Protein AF-A0A5R8ZWA9-F1 (afdb_monomer)

Organism: NCBI:txid1804988

Mean predicted aligned error: 3.61 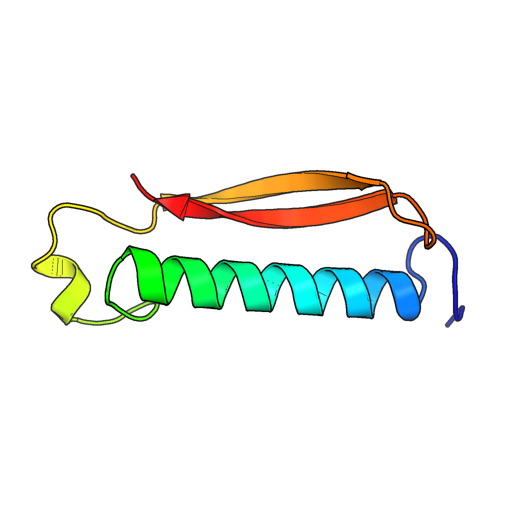Å

Secondary structure (DSSP, 8-state):
--SSSTT-HHHHHHHHHHHHHHHHHHHHHHTS-TT-GGGGGSS--EEEEEEEEEEETTEEEEEEEEEE-

InterPro domains:
  IPR001207 Transposase, mutator type [PF00872] (4-69)
  IPR001207 Transposase, mutator type [PTHR33217] (2-69)

Solvent-accessible surface area (backbone atoms only — not comparable to full-atom values): 4187 Å² total; per-residue (Å²): 136,47,65,58,49,91,94,7,53,50,45,50,53,52,40,52,52,51,40,52,50,48,52,51,49,51,25,64,74,71,71,47,58,91,90,42,77,69,51,78,79,49,97,62,45,82,58,62,62,46,83,45,76,42,85,50,98,60,41,78,41,74,37,63,45,69,41,64,107

Radius of gyration: 14.73 Å; Cα contacts (8 Å, |Δi|>4): 88; chains: 1; bounding box: 35×24×32 Å

Foldseek 3Di:
DACFDDVHPVLVVVQVVVQVVLQVVVCVVQVHHVPDPCQVVGPKAWDFWDWDWDQDPRGTHIHTHTDMD

Sequence (69 aa):
MELTGDGGLVPALIKETLERGLAAEMTSHLGYAKDDREAKATKNSRNGSYAKTVASEAGEIEISVPRDR

Nearest PDB structures (foldseek):
  6xg8-assembly1_A  TM=9.639E-01  e=8.883E-05  Acetivibrio thermocellus ATCC 27405
  4v47-assembly1_BG  TM=3.571E-01  e=5.434E+00  Escherichia coli
  6o7x-assembly1_M  TM=3.432E-01  e=5.087E+00  Saccharomyces cerevisiae S288C

pLDDT: mean 93.84, std 6.0, range [62.03, 98.56]

Structure (mmCIF, N/CA/C/O backbone):
data_AF-A0A5R8ZWA9-F1
#
_entry.id   AF-A0A5R8ZWA9-F1
#
loop_
_atom_site.group_PDB
_atom_site.id
_atom_site.type_symbol
_atom_site.label_atom_id
_atom_site.label_alt_id
_atom_site.label_comp_id
_atom_site.label_asym_id
_atom_site.label_entity_id
_atom_site.label_seq_id
_atom_site.pdbx_PDB_ins_code
_atom_site.Cartn_x
_atom_site.Cartn_y
_atom_site.Cartn_z
_atom_site.occupancy
_atom_site.B_iso_or_equiv
_atom_site.auth_seq_id
_atom_site.auth_comp_id
_atom_site.auth_asym_id
_atom_site.auth_atom_id
_atom_site.pdbx_PDB_model_num
ATOM 1 N N . MET A 1 1 ? -10.172 -15.189 16.805 1.00 62.03 1 MET A N 1
ATOM 2 C CA . MET A 1 1 ? -10.011 -14.230 15.696 1.00 62.03 1 MET A CA 1
ATOM 3 C C . MET A 1 1 ? -11.360 -13.571 15.514 1.00 62.03 1 MET A C 1
ATOM 5 O O . MET A 1 1 ? -12.333 -14.288 15.312 1.00 62.03 1 MET A O 1
ATOM 9 N N . GLU A 1 2 ? -11.436 -12.262 15.723 1.00 82.50 2 GLU A N 1
ATOM 10 C CA . GLU A 1 2 ? -12.680 -11.505 15.575 1.00 82.50 2 GLU A CA 1
ATOM 11 C C . GLU A 1 2 ? -12.897 -11.160 14.097 1.00 82.50 2 GLU A C 1
ATOM 13 O O . GLU A 1 2 ? -11.933 -10.998 13.342 1.00 82.50 2 GLU A O 1
ATOM 18 N N . LEU A 1 3 ? -14.155 -11.118 13.652 1.00 86.31 3 LEU A N 1
ATOM 19 C CA . LEU A 1 3 ? -14.465 -10.812 12.254 1.00 86.31 3 LEU A CA 1
ATOM 20 C C . LEU A 1 3 ? -14.228 -9.323 11.953 1.00 86.31 3 LEU A C 1
ATOM 22 O O . LEU A 1 3 ? -13.670 -8.984 10.912 1.00 86.31 3 LEU A O 1
ATOM 26 N N . THR A 1 4 ? -14.613 -8.457 12.887 1.00 85.88 4 THR A N 1
ATOM 27 C CA . THR A 1 4 ? -14.512 -6.990 12.836 1.00 85.88 4 THR A CA 1
ATOM 28 C C . THR A 1 4 ? -13.759 -6.466 14.063 1.00 85.88 4 THR A C 1
A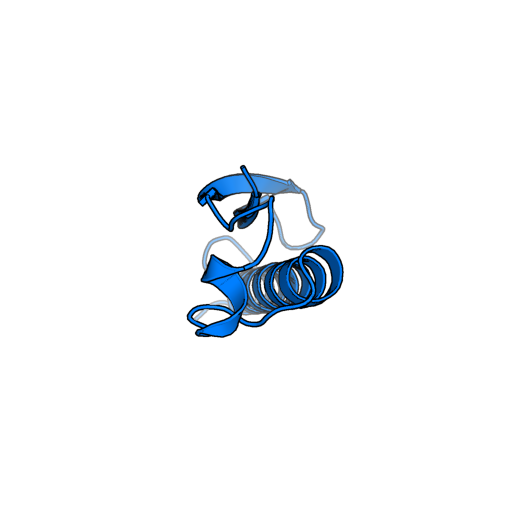TOM 30 O O . THR A 1 4 ? -13.427 -7.253 14.943 1.00 85.88 4 THR A O 1
ATOM 33 N N . GLY A 1 5 ? -13.518 -5.154 14.141 1.00 81.44 5 GLY A N 1
ATOM 34 C CA . GLY A 1 5 ? -12.792 -4.537 15.258 1.00 81.44 5 GLY A CA 1
ATOM 35 C C . GLY A 1 5 ? -11.277 -4.512 15.047 1.00 81.44 5 GLY A C 1
ATOM 36 O O . GLY A 1 5 ? -10.769 -5.077 14.078 1.00 81.44 5 GLY A O 1
ATOM 37 N N . ASP A 1 6 ? -10.559 -3.817 15.932 1.00 81.25 6 ASP A N 1
ATOM 38 C CA . ASP A 1 6 ? -9.106 -3.656 15.818 1.00 81.25 6 ASP A CA 1
ATOM 39 C C . ASP A 1 6 ? -8.389 -5.018 15.837 1.00 81.25 6 ASP A C 1
ATOM 41 O O . ASP A 1 6 ? -8.680 -5.890 16.657 1.00 81.25 6 ASP A O 1
ATOM 45 N N . GLY A 1 7 ? -7.493 -5.236 14.874 1.00 80.88 7 GLY A N 1
ATOM 46 C CA . GLY A 1 7 ? -6.852 -6.537 14.649 1.00 80.88 7 GLY A CA 1
ATOM 47 C C . GLY A 1 7 ? -7.777 -7.655 14.129 1.00 80.88 7 GLY A C 1
ATOM 48 O O . GLY A 1 7 ? -7.363 -8.817 14.093 1.00 80.88 7 GLY A O 1
ATOM 49 N N . GLY A 1 8 ? -9.012 -7.339 13.725 1.00 90.94 8 GLY A N 1
ATOM 50 C CA . GLY A 1 8 ? -9.968 -8.282 13.143 1.00 90.94 8 GLY A CA 1
ATOM 51 C C . GLY A 1 8 ? -9.644 -8.694 11.700 1.00 90.94 8 GLY A C 1
ATOM 52 O O . GLY A 1 8 ? -8.850 -8.061 10.998 1.00 90.94 8 GLY A O 1
ATOM 53 N N . LEU A 1 9 ? -10.298 -9.758 11.224 1.00 94.88 9 LEU A N 1
ATOM 54 C CA . LEU A 1 9 ? -10.071 -10.305 9.879 1.00 94.88 9 LEU A CA 1
ATOM 55 C C . LEU A 1 9 ? -10.417 -9.307 8.762 1.00 94.88 9 LEU A C 1
ATOM 57 O O . LEU A 1 9 ? -9.666 -9.187 7.795 1.00 94.88 9 LEU A O 1
ATOM 61 N N . VAL A 1 10 ? -11.545 -8.598 8.873 1.00 94.94 10 VAL A N 1
ATOM 62 C CA . VAL A 1 10 ? -11.992 -7.649 7.841 1.00 94.94 10 VAL A CA 1
ATOM 63 C C . VAL A 1 10 ? -11.015 -6.471 7.689 1.00 9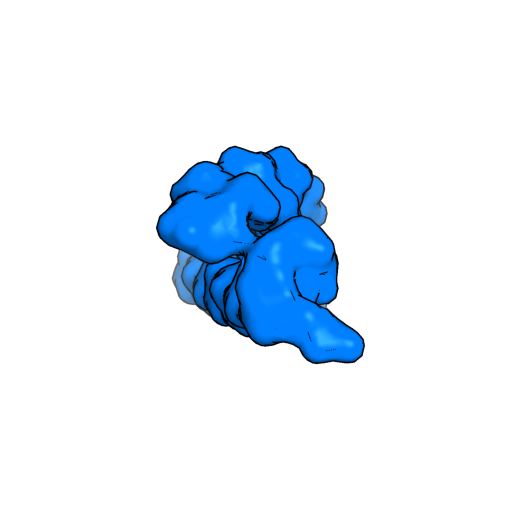4.94 10 VAL A C 1
ATOM 65 O O . VAL A 1 10 ? -10.560 -6.250 6.564 1.00 94.94 10 VAL A O 1
ATOM 68 N N . PRO A 1 11 ? -10.602 -5.759 8.759 1.00 94.50 11 PRO A N 1
ATOM 69 C CA . PRO A 1 11 ? -9.553 -4.740 8.661 1.00 94.50 11 PRO A CA 1
ATOM 70 C C . PRO A 1 11 ? -8.239 -5.257 8.071 1.00 94.50 11 PRO A C 1
ATOM 72 O O . PRO A 1 11 ? -7.630 -4.572 7.250 1.00 94.50 11 PRO A O 1
ATOM 75 N N . ALA A 1 12 ? -7.826 -6.483 8.417 1.00 95.25 12 ALA A N 1
ATOM 76 C CA . ALA A 1 12 ? -6.622 -7.095 7.857 1.00 95.25 12 ALA A CA 1
ATOM 77 C C . ALA A 1 12 ? -6.740 -7.345 6.342 1.00 95.25 12 ALA A C 1
ATOM 79 O O . ALA A 1 12 ? -5.802 -7.065 5.596 1.00 95.25 12 ALA A O 1
ATOM 80 N N . LEU A 1 13 ? -7.898 -7.817 5.866 1.00 96.69 13 LEU A N 1
ATOM 81 C CA . LEU A 1 13 ? -8.162 -8.001 4.434 1.00 96.69 13 LEU A CA 1
ATOM 82 C C . LEU A 1 13 ? -8.180 -6.670 3.674 1.00 96.69 13 LEU A C 1
ATOM 84 O O . LEU A 1 13 ? -7.629 -6.590 2.574 1.00 96.69 13 LEU A O 1
ATOM 88 N N . ILE A 1 14 ? -8.784 -5.626 4.249 1.00 96.31 14 ILE A N 1
ATOM 89 C CA . ILE A 1 14 ? -8.803 -4.284 3.650 1.00 96.31 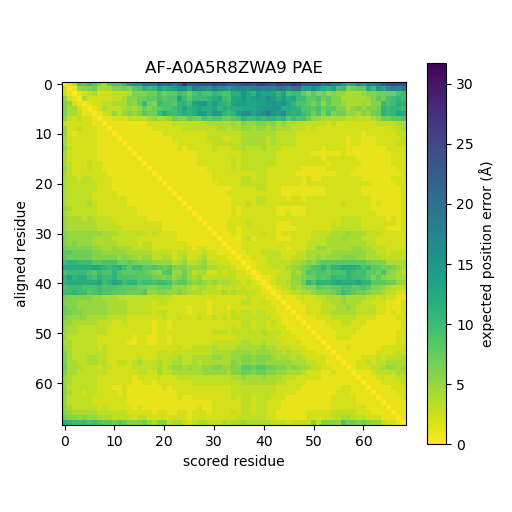14 ILE A CA 1
ATOM 90 C C . ILE A 1 14 ? -7.378 -3.728 3.569 1.00 96.31 14 ILE A C 1
ATOM 92 O O . ILE A 1 14 ? -6.966 -3.293 2.495 1.00 96.31 14 ILE A O 1
ATOM 96 N N . LYS A 1 15 ? -6.610 -3.804 4.666 1.00 97.25 15 LYS A N 1
ATOM 97 C CA . LYS A 1 15 ? -5.195 -3.410 4.712 1.00 97.25 15 LYS A CA 1
ATOM 98 C C . LYS A 1 15 ? -4.394 -4.081 3.601 1.00 97.25 15 LYS A C 1
ATOM 100 O O . LYS A 1 15 ? -3.789 -3.392 2.786 1.00 97.25 15 LYS A O 1
ATOM 105 N N . GLU A 1 16 ? -4.444 -5.408 3.535 1.00 97.94 16 GLU A N 1
ATOM 106 C CA . GLU A 1 16 ? -3.675 -6.181 2.560 1.00 97.94 16 GLU A CA 1
ATOM 107 C C . GLU A 1 16 ? -4.075 -5.835 1.120 1.00 97.94 16 GLU A C 1
ATOM 109 O O . GLU A 1 16 ? -3.224 -5.690 0.243 1.00 97.94 16 GLU A O 1
ATOM 114 N N . THR A 1 17 ? -5.375 -5.663 0.868 1.00 98.00 17 THR A N 1
ATOM 115 C CA . THR A 1 17 ? -5.882 -5.294 -0.460 1.00 98.00 17 THR A CA 1
ATOM 116 C C . THR A 1 17 ? -5.384 -3.911 -0.875 1.00 98.00 17 THR A C 1
ATOM 118 O O . THR A 1 17 ? -4.913 -3.747 -2.002 1.00 98.00 17 THR A O 1
ATOM 121 N N . LEU A 1 18 ? -5.439 -2.927 0.029 1.00 98.12 18 LEU A N 1
ATOM 122 C CA . LEU A 1 18 ? -4.962 -1.570 -0.232 1.00 98.12 18 LEU A CA 1
ATOM 123 C C . LEU A 1 18 ? -3.451 -1.539 -0.471 1.00 98.12 18 LEU A C 1
ATOM 125 O O . LEU A 1 18 ? -3.006 -0.974 -1.466 1.00 98.12 18 LEU A O 1
ATOM 129 N N . GLU A 1 19 ? -2.654 -2.172 0.390 1.00 98.56 19 GLU A N 1
ATOM 130 C CA . GLU A 1 19 ? -1.193 -2.190 0.246 1.00 98.56 19 GLU A CA 1
ATOM 131 C C . GLU A 1 19 ? -0.751 -2.891 -1.048 1.00 98.56 19 GLU A C 1
ATOM 133 O O . GLU A 1 19 ? 0.132 -2.393 -1.753 1.00 98.56 19 GLU A O 1
ATOM 138 N N . ARG A 1 20 ? -1.408 -3.999 -1.425 1.00 98.50 20 ARG A N 1
ATOM 139 C CA . ARG A 1 20 ? -1.163 -4.674 -2.711 1.00 98.50 20 ARG A CA 1
ATOM 140 C C . ARG A 1 20 ? -1.541 -3.805 -3.902 1.00 98.50 20 ARG A C 1
ATOM 142 O O . ARG A 1 20 ? -0.763 -3.727 -4.853 1.00 98.50 20 ARG A O 1
ATOM 149 N N . GLY A 1 21 ? -2.705 -3.157 -3.850 1.00 98.50 21 GLY A N 1
ATOM 150 C CA . GLY A 1 21 ? -3.157 -2.231 -4.888 1.00 98.50 21 GLY A CA 1
ATOM 151 C C . GLY A 1 21 ? -2.154 -1.099 -5.096 1.00 98.50 21 GLY A C 1
ATOM 152 O O . GLY A 1 21 ? -1.649 -0.917 -6.200 1.00 98.50 21 GLY A O 1
ATOM 153 N N . LEU A 1 22 ? -1.753 -0.428 -4.014 1.00 98.56 22 LEU A N 1
ATOM 154 C CA . LEU A 1 22 ? -0.765 0.653 -4.050 1.00 98.56 22 LEU A CA 1
ATOM 155 C C . LEU A 1 22 ? 0.606 0.184 -4.567 1.00 98.56 22 LEU A C 1
ATOM 157 O O . LEU A 1 22 ? 1.278 0.899 -5.312 1.00 98.56 22 LEU A O 1
ATOM 161 N N . ALA A 1 23 ? 1.049 -1.025 -4.209 1.00 98.12 23 ALA A N 1
ATOM 162 C CA . ALA A 1 23 ? 2.299 -1.588 -4.723 1.00 98.12 23 ALA A CA 1
ATOM 163 C C . ALA A 1 23 ? 2.239 -1.872 -6.237 1.00 98.12 23 ALA A C 1
ATOM 165 O O . ALA A 1 23 ? 3.233 -1.657 -6.949 1.00 98.12 23 ALA A O 1
ATOM 166 N N . ALA A 1 24 ? 1.087 -2.333 -6.731 1.00 98.31 24 ALA A N 1
ATOM 167 C CA . ALA A 1 24 ? 0.834 -2.531 -8.153 1.00 98.31 24 ALA A CA 1
ATOM 168 C C . ALA A 1 24 ? 0.778 -1.189 -8.902 1.00 98.31 24 ALA A C 1
ATOM 170 O O . ALA A 1 24 ? 1.446 -1.036 -9.924 1.00 98.31 24 ALA A O 1
ATOM 171 N N . GLU A 1 25 ? 0.093 -0.186 -8.354 1.00 98.25 25 GLU A N 1
ATOM 172 C CA . GLU A 1 25 ? 0.062 1.170 -8.912 1.00 98.25 25 GLU A CA 1
ATOM 173 C C . GLU A 1 25 ? 1.462 1.787 -8.979 1.00 98.25 25 GLU A C 1
ATOM 175 O O . GLU A 1 25 ? 1.848 2.302 -10.023 1.00 98.25 25 GLU A O 1
ATOM 180 N N . MET A 1 26 ? 2.282 1.642 -7.932 1.00 97.81 26 MET A N 1
ATOM 181 C CA . MET A 1 26 ? 3.679 2.096 -7.938 1.00 97.81 26 MET A CA 1
ATOM 182 C C . MET A 1 26 ? 4.513 1.403 -9.027 1.00 97.81 26 MET A C 1
ATOM 184 O O . MET A 1 26 ? 5.401 2.009 -9.622 1.00 97.81 26 MET A O 1
ATOM 188 N N . THR A 1 27 ? 4.232 0.128 -9.308 1.00 97.06 27 THR A N 1
ATOM 189 C CA . THR A 1 27 ? 4.857 -0.602 -10.424 1.00 97.06 27 THR A CA 1
ATOM 190 C C . THR A 1 27 ? 4.466 -0.002 -11.765 1.00 97.06 27 THR A C 1
ATOM 192 O O . THR A 1 27 ? 5.340 0.247 -12.591 1.00 97.06 27 THR A O 1
ATOM 195 N N . SER A 1 28 ? 3.178 0.283 -11.963 1.00 97.06 28 SER A N 1
ATOM 196 C CA . SER A 1 28 ? 2.692 0.931 -13.182 1.00 97.06 28 SER A CA 1
ATOM 197 C C . SER A 1 28 ? 3.237 2.353 -13.342 1.00 97.06 28 SER A C 1
ATOM 199 O O . SER A 1 28 ? 3.601 2.740 -14.446 1.00 97.06 28 SER A O 1
ATOM 201 N N . HIS A 1 29 ? 3.307 3.123 -12.253 1.00 96.25 29 HIS A N 1
ATOM 202 C CA . HIS A 1 29 ? 3.788 4.508 -12.232 1.00 96.25 29 HIS A CA 1
ATOM 203 C C . HIS A 1 29 ? 5.277 4.608 -12.571 1.00 96.25 29 HIS A C 1
ATOM 205 O O . HIS A 1 29 ? 5.678 5.444 -13.375 1.00 96.25 29 HIS A O 1
ATOM 211 N N . LEU A 1 30 ? 6.104 3.731 -11.993 1.00 95.81 30 LEU A N 1
ATOM 212 C CA . LEU A 1 30 ? 7.547 3.715 -12.248 1.00 95.81 30 LEU A CA 1
ATOM 213 C C . LEU A 1 30 ? 7.930 2.977 -13.537 1.00 95.81 30 LEU A C 1
ATOM 215 O O . LEU A 1 30 ? 9.029 3.183 -14.050 1.00 95.81 30 LEU A O 1
ATOM 219 N N . GLY A 1 31 ? 7.047 2.118 -14.050 1.00 95.81 31 GLY A N 1
ATOM 220 C CA . GLY A 1 31 ? 7.281 1.313 -15.247 1.00 95.81 31 GLY A CA 1
ATOM 221 C C . GLY A 1 31 ? 8.164 0.082 -15.022 1.00 95.81 31 GLY A C 1
ATOM 222 O O . GLY A 1 31 ? 8.589 -0.532 -15.996 1.00 95.81 31 GLY A O 1
ATOM 223 N N . TYR A 1 32 ? 8.453 -0.286 -13.769 1.00 95.94 32 TYR A N 1
ATOM 224 C CA . TYR A 1 32 ? 9.253 -1.469 -13.434 1.00 95.94 32 TYR A CA 1
ATOM 225 C C . TYR A 1 32 ? 8.867 -2.086 -12.077 1.00 95.94 32 TYR A C 1
ATOM 227 O O . TYR A 1 32 ? 8.388 -1.419 -11.144 1.00 95.94 32 TYR A O 1
ATOM 235 N N . ALA A 1 33 ? 9.084 -3.398 -11.960 1.00 95.75 33 ALA A N 1
ATOM 236 C CA . ALA A 1 33 ? 8.755 -4.168 -10.763 1.00 95.75 33 ALA A CA 1
ATOM 237 C C . ALA A 1 33 ? 9.726 -3.893 -9.605 1.00 95.75 33 ALA A C 1
ATOM 239 O O . ALA A 1 33 ? 10.837 -3.399 -9.779 1.00 95.75 33 ALA A O 1
ATOM 240 N N . LYS A 1 34 ? 9.326 -4.216 -8.373 1.00 93.50 34 LYS A N 1
ATOM 241 C CA . LYS A 1 34 ? 10.269 -4.178 -7.248 1.00 93.50 34 LYS A CA 1
ATOM 242 C C . LYS A 1 34 ? 11.452 -5.115 -7.552 1.00 93.50 34 LYS A C 1
ATOM 244 O O . LYS A 1 34 ? 11.240 -6.235 -8.001 1.00 93.50 34 LYS A O 1
ATOM 249 N N . ASP A 1 35 ? 12.666 -4.632 -7.300 1.00 91.94 35 ASP A N 1
ATOM 250 C CA . ASP A 1 35 ? 13.932 -5.354 -7.500 1.00 91.94 35 ASP A CA 1
ATOM 251 C C . ASP A 1 35 ? 14.264 -5.703 -8.967 1.00 91.94 35 ASP A C 1
ATOM 253 O O . ASP A 1 35 ? 15.169 -6.494 -9.238 1.00 91.94 35 ASP A O 1
ATOM 257 N N . ASP A 1 36 ? 13.583 -5.062 -9.922 1.00 94.25 36 ASP A N 1
ATOM 258 C CA . ASP A 1 36 ? 13.906 -5.173 -11.342 1.00 94.25 36 ASP A CA 1
ATOM 259 C C . ASP A 1 36 ? 15.291 -4.570 -11.650 1.00 94.25 36 ASP A C 1
ATOM 261 O O . ASP A 1 36 ? 15.670 -3.515 -11.133 1.00 94.25 36 ASP A O 1
ATOM 265 N N . ARG A 1 37 ? 16.063 -5.231 -12.517 1.00 91.38 37 ARG A N 1
ATOM 266 C CA . ARG A 1 37 ? 17.390 -4.761 -12.944 1.00 91.38 37 ARG A CA 1
ATOM 267 C C . ARG A 1 37 ? 17.291 -3.495 -13.789 1.00 91.38 37 ARG A C 1
ATOM 269 O O . ARG A 1 37 ? 18.167 -2.634 -13.674 1.00 91.38 37 ARG A O 1
ATOM 276 N N . GLU A 1 38 ? 16.216 -3.364 -14.563 1.00 86.50 38 GLU A N 1
ATOM 277 C CA . GLU A 1 38 ? 15.956 -2.202 -15.417 1.00 86.50 38 GLU A CA 1
ATOM 278 C C . GLU A 1 38 ? 15.702 -0.922 -14.600 1.00 86.50 38 GLU A C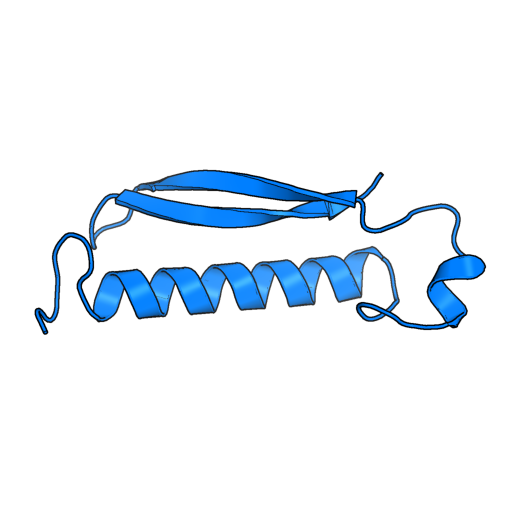 1
ATOM 280 O O . GLU A 1 38 ? 15.911 0.185 -15.097 1.00 86.50 38 GLU A O 1
ATOM 285 N N . ALA A 1 39 ? 15.379 -1.043 -13.303 1.00 87.69 39 ALA A N 1
ATOM 286 C CA . ALA A 1 39 ? 15.223 0.088 -12.382 1.00 87.69 39 ALA A CA 1
ATOM 287 C C . ALA A 1 39 ? 16.457 1.009 -12.327 1.00 87.69 39 ALA A C 1
ATOM 289 O O . ALA A 1 39 ? 16.347 2.192 -12.020 1.00 87.69 39 ALA A O 1
ATOM 290 N N . LYS A 1 40 ? 17.659 0.485 -12.615 1.00 86.25 40 LYS A N 1
ATOM 291 C CA . LYS A 1 40 ? 18.902 1.278 -12.614 1.00 86.25 40 LYS A CA 1
ATOM 292 C C . LYS A 1 40 ? 19.001 2.251 -13.791 1.00 86.25 40 LYS A C 1
ATOM 294 O O . LYS A 1 40 ? 19.831 3.157 -13.745 1.00 86.25 40 LYS A O 1
ATOM 299 N N . ALA A 1 41 ? 18.196 2.056 -14.834 1.00 89.31 41 ALA A N 1
ATOM 300 C CA . ALA A 1 41 ? 18.179 2.900 -16.022 1.00 89.31 41 ALA A CA 1
ATOM 301 C C . ALA A 1 41 ? 17.170 4.061 -15.921 1.00 89.31 41 ALA A C 1
ATOM 303 O O . ALA A 1 41 ? 17.184 4.960 -16.764 1.00 89.31 41 ALA A O 1
ATOM 304 N N . THR A 1 42 ? 16.300 4.078 -14.903 1.00 90.19 42 THR A N 1
ATOM 305 C CA . THR A 1 42 ? 15.264 5.106 -14.742 1.00 90.19 42 THR A CA 1
ATOM 306 C C . THR A 1 42 ? 15.746 6.293 -13.908 1.00 90.19 42 THR A C 1
ATOM 308 O O . THR A 1 42 ? 16.598 6.177 -13.032 1.00 90.19 42 THR A O 1
ATOM 311 N N . LYS A 1 43 ? 15.166 7.476 -14.157 1.00 93.25 43 LYS A N 1
ATOM 312 C CA . LYS A 1 43 ? 15.464 8.698 -13.382 1.00 93.25 43 LYS A CA 1
ATOM 313 C C . LYS A 1 43 ? 14.796 8.725 -12.004 1.00 93.25 43 LYS A C 1
ATOM 315 O O . LYS A 1 43 ? 15.226 9.488 -11.146 1.00 93.25 43 LYS A O 1
ATOM 320 N N . ASN A 1 44 ? 13.749 7.922 -11.817 1.00 95.12 44 ASN A N 1
ATOM 321 C CA . ASN A 1 44 ? 12.981 7.829 -10.581 1.00 95.12 44 ASN A CA 1
ATOM 322 C C . ASN A 1 44 ? 13.121 6.430 -9.959 1.00 95.12 44 ASN A C 1
ATOM 324 O O . ASN A 1 44 ? 13.290 5.436 -10.673 1.00 95.12 44 ASN A O 1
ATOM 328 N N . SER A 1 45 ? 13.063 6.356 -8.631 1.00 94.94 45 SER A N 1
ATOM 329 C CA . SER A 1 45 ? 13.322 5.153 -7.841 1.00 94.94 45 SER A CA 1
ATOM 330 C C . SER A 1 45 ? 12.326 4.986 -6.701 1.00 94.94 45 SER A C 1
ATOM 332 O O . SER A 1 45 ? 12.003 5.966 -6.038 1.00 94.94 45 SER A O 1
ATOM 334 N N . ARG A 1 46 ? 11.927 3.748 -6.385 1.00 96.06 46 ARG A N 1
ATOM 335 C CA . ARG A 1 46 ? 11.222 3.452 -5.122 1.00 96.06 46 ARG A CA 1
ATOM 336 C C . ARG A 1 46 ? 12.066 3.912 -3.929 1.00 96.06 46 ARG A C 1
ATOM 338 O O . ARG A 1 46 ? 13.256 3.615 -3.872 1.00 96.06 46 ARG A O 1
ATOM 345 N N . ASN A 1 47 ? 11.445 4.579 -2.961 1.00 96.00 47 ASN A N 1
ATOM 346 C CA . ASN A 1 47 ? 12.119 5.195 -1.816 1.00 96.00 47 ASN A CA 1
ATOM 347 C C . ASN A 1 47 ? 11.453 4.819 -0.478 1.00 96.00 47 ASN A C 1
ATOM 349 O O . ASN A 1 47 ? 11.170 5.662 0.379 1.00 96.00 47 ASN A O 1
ATOM 353 N N . GLY A 1 48 ? 11.193 3.521 -0.310 1.00 96.06 48 GLY A N 1
ATOM 354 C CA . GLY A 1 48 ? 10.549 2.960 0.876 1.00 96.06 48 GLY A CA 1
ATOM 355 C C . GLY A 1 48 ? 9.036 3.184 0.903 1.00 96.06 48 GLY A C 1
ATOM 356 O O . GLY A 1 48 ? 8.384 3.275 -0.139 1.00 96.06 48 GLY A O 1
ATOM 357 N N . SER A 1 49 ? 8.488 3.250 2.110 1.00 98.12 49 SER A N 1
ATOM 358 C CA . SER A 1 49 ? 7.075 3.505 2.376 1.00 98.12 49 SER A CA 1
ATOM 359 C C . SER A 1 49 ? 6.911 4.359 3.631 1.00 98.12 49 SER A C 1
ATOM 361 O O . SER A 1 49 ? 7.865 4.553 4.388 1.00 98.12 49 SER A O 1
ATOM 363 N N . TYR A 1 50 ? 5.712 4.895 3.838 1.00 98.31 50 TYR A N 1
ATOM 364 C CA . TYR A 1 50 ? 5.344 5.609 5.058 1.00 98.31 50 TYR A CA 1
ATOM 365 C C . TYR A 1 50 ? 4.013 5.089 5.603 1.00 98.31 50 TYR A C 1
ATOM 367 O O . TYR A 1 50 ? 3.169 4.610 4.846 1.00 98.31 50 TYR A O 1
ATOM 375 N N . ALA A 1 51 ? 3.831 5.179 6.919 1.00 98.38 51 ALA A N 1
ATOM 376 C CA . ALA A 1 51 ? 2.585 4.786 7.563 1.00 98.38 51 ALA A CA 1
ATOM 377 C C . ALA A 1 51 ? 1.495 5.844 7.336 1.00 98.38 51 ALA A C 1
ATOM 379 O O . ALA A 1 51 ? 1.755 7.049 7.411 1.00 98.38 51 ALA A O 1
ATOM 380 N N . LYS A 1 52 ? 0.265 5.396 7.087 1.00 98.31 52 LYS A N 1
ATOM 381 C CA . LYS A 1 52 ? -0.929 6.243 7.032 1.00 98.31 52 LYS A CA 1
ATOM 382 C C . LYS A 1 52 ? -2.101 5.513 7.675 1.00 98.31 52 LYS A C 1
ATOM 384 O O . LYS A 1 52 ? -2.421 4.403 7.265 1.00 98.31 52 LYS A O 1
ATOM 389 N N . THR A 1 53 ? -2.786 6.168 8.604 1.00 97.62 53 THR A N 1
ATOM 390 C CA . THR A 1 53 ? -4.058 5.677 9.146 1.00 97.62 53 THR A CA 1
ATOM 391 C C . THR A 1 53 ? -5.210 6.156 8.271 1.00 97.62 53 THR A C 1
ATOM 393 O O . THR A 1 53 ? -5.335 7.348 7.982 1.00 97.62 53 THR A O 1
ATOM 396 N N . VAL A 1 54 ? -6.037 5.221 7.812 1.00 95.94 54 VAL A N 1
ATOM 397 C CA . VAL A 1 54 ? -7.213 5.481 6.980 1.00 95.94 54 VAL A CA 1
ATOM 398 C C . VAL A 1 54 ? -8.461 5.117 7.772 1.00 95.94 54 VAL A C 1
ATOM 400 O O . VAL A 1 54 ? -8.557 4.020 8.317 1.00 95.94 54 VAL A O 1
ATOM 403 N N . ALA A 1 55 ? -9.423 6.035 7.822 1.00 95.50 55 ALA A N 1
ATOM 404 C CA . ALA A 1 55 ? -10.739 5.757 8.378 1.00 95.50 55 ALA A CA 1
ATOM 405 C C . ALA A 1 55 ? -11.563 4.928 7.383 1.00 95.50 55 ALA A C 1
ATOM 407 O O . ALA A 1 55 ? -11.661 5.278 6.205 1.00 95.50 55 ALA A O 1
ATOM 408 N N . SER A 1 56 ? -12.165 3.842 7.861 1.00 91.75 56 SER A N 1
ATOM 409 C CA . SER A 1 56 ? -13.068 2.983 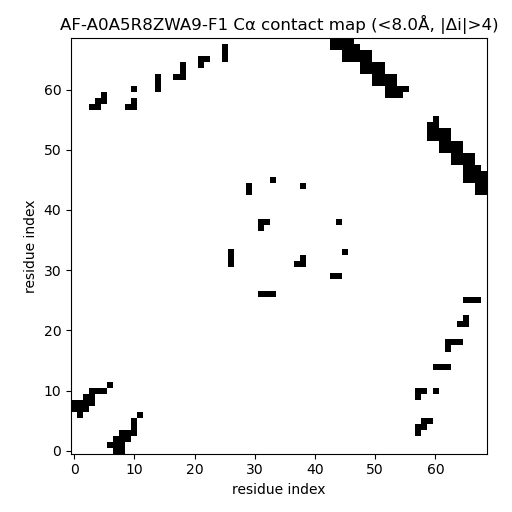7.095 1.00 91.75 56 SER A CA 1
ATOM 410 C C . SER A 1 56 ? -14.275 2.584 7.945 1.00 91.75 56 SER A C 1
ATOM 412 O O . SER A 1 56 ? -14.270 2.757 9.164 1.00 91.75 56 SER A O 1
ATOM 414 N N . GLU A 1 57 ? -15.295 1.991 7.327 1.00 92.00 57 GLU A N 1
ATOM 415 C CA . GLU A 1 57 ? -16.446 1.436 8.058 1.00 92.00 57 GLU A CA 1
ATOM 416 C C . GLU A 1 57 ? -16.054 0.284 8.999 1.00 92.00 57 GLU A C 1
ATOM 418 O O . GLU A 1 57 ? -16.748 0.017 9.977 1.00 92.00 57 GLU A O 1
ATOM 423 N N . ALA A 1 58 ? -14.923 -0.378 8.737 1.00 90.69 58 ALA A N 1
ATOM 424 C CA . ALA A 1 58 ? -14.385 -1.440 9.581 1.00 90.69 58 ALA A CA 1
ATOM 425 C C . ALA A 1 58 ? -13.497 -0.916 10.730 1.00 90.69 58 ALA A C 1
ATOM 427 O O . ALA A 1 58 ? -12.950 -1.721 11.483 1.00 90.69 58 ALA A O 1
ATOM 428 N N . GLY A 1 59 ? -13.357 0.408 10.867 1.00 91.44 59 GLY A N 1
ATOM 429 C CA . GLY A 1 59 ? -12.492 1.072 11.842 1.00 91.44 59 GLY A CA 1
ATOM 430 C C . GLY A 1 59 ? -11.305 1.795 11.204 1.00 91.44 59 G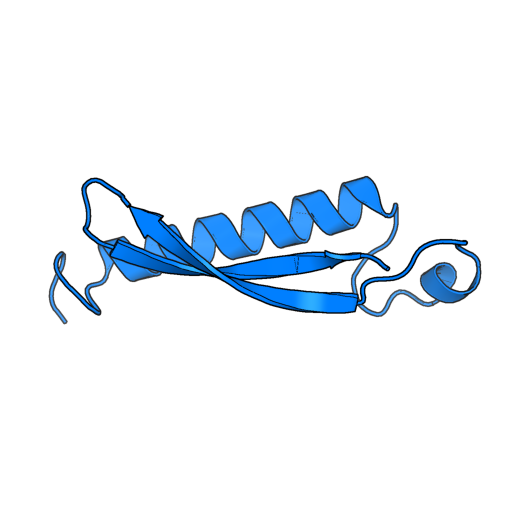LY A C 1
ATOM 431 O O . GLY A 1 59 ? -11.205 1.924 9.978 1.00 91.44 59 GLY A O 1
ATOM 432 N N . GLU A 1 60 ? -10.409 2.293 12.054 1.00 94.62 60 GLU A N 1
ATOM 433 C CA . GLU A 1 60 ? -9.127 2.855 11.630 1.00 94.62 60 GLU A CA 1
ATOM 434 C C . GLU A 1 60 ? -8.171 1.743 11.194 1.00 94.62 60 GLU A C 1
ATOM 436 O O . GLU A 1 60 ? -8.041 0.719 11.860 1.00 94.62 60 GLU A O 1
ATOM 441 N N . ILE A 1 61 ? -7.502 1.944 10.060 1.00 95.69 61 ILE A N 1
ATOM 442 C CA . ILE A 1 61 ? -6.586 0.962 9.481 1.00 95.69 61 ILE A CA 1
ATOM 443 C C . ILE A 1 61 ? -5.274 1.659 9.142 1.00 95.69 61 ILE A C 1
ATOM 445 O O . ILE A 1 61 ? -5.230 2.534 8.277 1.00 95.69 61 ILE A O 1
ATOM 449 N N . GLU A 1 62 ? -4.191 1.260 9.804 1.00 97.0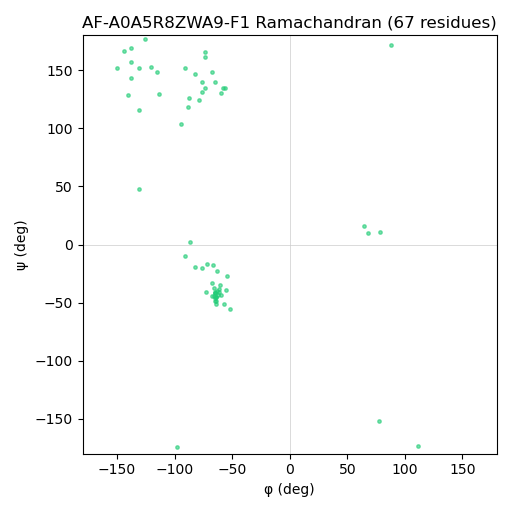6 62 GLU A N 1
ATOM 450 C CA . GLU A 1 62 ? -2.844 1.689 9.431 1.00 97.06 62 GLU A CA 1
ATOM 451 C C . GLU A 1 62 ? -2.343 0.881 8.228 1.00 97.06 62 GLU A C 1
ATOM 453 O O . GLU A 1 62 ? -2.275 -0.351 8.282 1.00 97.06 62 GLU A O 1
ATOM 458 N N . ILE A 1 63 ? -1.949 1.580 7.164 1.00 97.94 63 ILE A N 1
ATOM 459 C CA . ILE A 1 63 ? -1.368 1.011 5.945 1.00 97.94 63 ILE A CA 1
ATOM 460 C C . ILE A 1 63 ? 0.036 1.570 5.674 1.00 97.94 63 ILE A C 1
ATOM 462 O O . ILE A 1 63 ? 0.356 2.706 6.031 1.00 97.94 63 ILE A O 1
ATOM 466 N N . SER A 1 64 ? 0.860 0.784 4.989 1.00 98.56 64 SER A N 1
ATOM 467 C CA . SER A 1 64 ? 2.183 1.143 4.478 1.00 98.56 64 SER A CA 1
ATOM 468 C C . SER A 1 64 ? 2.075 1.622 3.028 1.00 98.56 64 SER A C 1
ATOM 470 O O . SER A 1 64 ? 1.917 0.833 2.097 1.00 98.56 64 SER A O 1
ATOM 472 N N . VAL A 1 65 ? 2.156 2.935 2.816 1.00 98.56 65 VAL A N 1
ATOM 473 C CA . VAL A 1 65 ? 2.016 3.551 1.491 1.00 98.56 65 VAL A CA 1
ATOM 474 C C . VAL A 1 65 ? 3.382 3.608 0.798 1.00 98.56 65 VAL A C 1
ATOM 476 O O . VAL A 1 65 ? 4.291 4.261 1.320 1.00 98.56 65 VAL A O 1
ATOM 479 N N . PRO A 1 66 ? 3.573 2.952 -0.363 1.00 98.38 66 PRO A N 1
ATOM 480 C CA . PRO A 1 66 ? 4.822 3.028 -1.109 1.00 98.38 66 PRO A CA 1
ATOM 481 C C . PRO A 1 66 ? 5.033 4.437 -1.664 1.00 98.38 66 PRO A C 1
ATOM 483 O O . PRO A 1 66 ? 4.083 5.124 -2.033 1.00 98.38 66 PRO A O 1
ATOM 486 N N . ARG A 1 67 ? 6.295 4.849 -1.783 1.00 97.31 67 ARG A N 1
ATOM 487 C CA . ARG A 1 67 ? 6.662 6.135 -2.388 1.00 97.31 67 ARG A CA 1
ATOM 488 C C . ARG A 1 67 ? 7.873 6.009 -3.302 1.00 97.31 67 ARG A C 1
ATOM 490 O O . ARG A 1 67 ? 8.692 5.099 -3.151 1.00 97.31 67 ARG A O 1
ATOM 497 N N . ASP A 1 68 ? 7.988 6.938 -4.229 1.00 96.69 68 ASP A N 1
ATOM 498 C CA . ASP A 1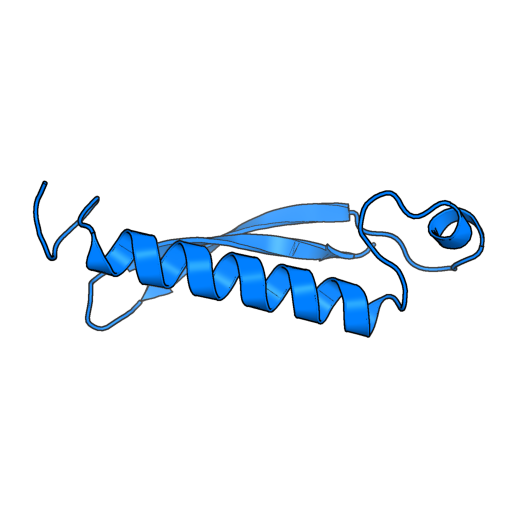 68 ? 9.134 7.152 -5.101 1.00 96.69 68 ASP A CA 1
ATOM 499 C C . ASP A 1 68 ? 10.049 8.278 -4.562 1.00 96.69 68 ASP A C 1
ATOM 501 O O . ASP A 1 68 ? 9.904 8.693 -3.404 1.00 96.69 68 ASP A O 1
ATOM 505 N N . ARG A 1 69 ? 11.083 8.668 -5.320 1.00 94.25 69 ARG A N 1
ATOM 506 C CA . ARG A 1 69 ? 12.146 9.584 -4.872 1.00 94.25 69 ARG A CA 1
ATOM 507 C C . ARG A 1 69 ? 11.907 11.019 -5.313 1.00 94.25 69 ARG A C 1
ATOM 509 O O . ARG A 1 69 ? 11.633 11.227 -6.510 1.00 94.25 69 ARG A O 1
#